Protein AF-A0A7Y3CJ89-F1 (afdb_monomer_lite)

pLDDT: mean 95.0, std 4.96, range [71.75, 98.5]

Structure (mmCIF, N/CA/C/O backbone):
data_AF-A0A7Y3CJ89-F1
#
_entry.id   AF-A0A7Y3CJ89-F1
#
loop_
_atom_site.group_PDB
_atom_site.id
_atom_site.type_symbol
_atom_site.label_atom_id
_atom_site.label_alt_id
_atom_site.label_comp_id
_atom_site.label_asym_id
_atom_site.label_entity_id
_atom_site.label_seq_id
_atom_site.pdbx_PDB_ins_code
_atom_site.Cartn_x
_atom_site.Cartn_y
_atom_site.Cartn_z
_atom_site.occupancy
_atom_site.B_iso_or_equiv
_atom_site.auth_seq_id
_atom_site.auth_comp_id
_atom_site.auth_asym_id
_atom_site.auth_atom_id
_atom_site.pdbx_PDB_model_num
ATOM 1 N N . ILE A 1 1 ? -10.782 4.036 7.697 1.00 95.00 1 ILE A N 1
ATOM 2 C CA . ILE A 1 1 ? -10.689 4.882 6.481 1.00 95.00 1 ILE A CA 1
ATOM 3 C C . ILE A 1 1 ? -9.226 4.953 6.090 1.00 95.00 1 ILE A C 1
ATOM 5 O O . ILE A 1 1 ? -8.397 5.128 6.978 1.00 95.00 1 ILE A O 1
ATOM 9 N N . VAL A 1 2 ? -8.926 4.790 4.805 1.00 97.06 2 VAL A N 1
ATOM 10 C CA . VAL A 1 2 ? -7.567 4.853 4.258 1.00 97.06 2 VAL A CA 1
ATOM 11 C C . VAL A 1 2 ? -7.578 5.888 3.141 1.00 97.06 2 VAL A C 1
ATOM 13 O O . VAL A 1 2 ? -8.469 5.852 2.297 1.00 97.06 2 VAL A O 1
ATOM 16 N N . LEU A 1 3 ? -6.629 6.816 3.174 1.00 98.00 3 LEU A N 1
ATOM 17 C CA . LEU A 1 3 ? -6.378 7.801 2.126 1.00 98.00 3 LEU A CA 1
ATOM 18 C C . LEU A 1 3 ? -4.920 7.649 1.691 1.00 98.00 3 LEU A C 1
ATOM 20 O O . LEU A 1 3 ? -4.049 7.462 2.543 1.00 98.00 3 LEU A O 1
ATOM 24 N N . TYR A 1 4 ? -4.654 7.714 0.393 1.00 97.56 4 TYR A N 1
ATOM 25 C CA . TYR A 1 4 ? -3.312 7.559 -0.163 1.00 97.56 4 TYR A CA 1
ATOM 26 C C . TYR A 1 4 ? -3.159 8.351 -1.464 1.00 97.56 4 TYR A C 1
ATOM 28 O O . TYR A 1 4 ? -4.162 8.679 -2.101 1.00 97.56 4 TYR A O 1
ATOM 36 N N . THR A 1 5 ? -1.915 8.666 -1.830 1.00 97.19 5 THR A N 1
ATOM 37 C CA . THR A 1 5 ? -1.555 9.133 -3.178 1.00 97.19 5 THR A CA 1
ATOM 38 C C . THR A 1 5 ? -1.287 7.944 -4.100 1.00 97.19 5 THR A C 1
ATOM 40 O O . THR A 1 5 ? -0.922 6.858 -3.642 1.00 97.19 5 THR A O 1
ATOM 43 N N . ASP A 1 6 ? -1.480 8.146 -5.398 1.00 96.12 6 ASP A N 1
ATOM 44 C CA . ASP A 1 6 ? -1.204 7.177 -6.466 1.00 96.12 6 ASP A CA 1
ATOM 45 C C . ASP A 1 6 ? 0.250 6.693 -6.488 1.00 96.12 6 ASP A C 1
ATOM 47 O O . ASP A 1 6 ? 0.464 5.524 -6.798 1.00 96.12 6 ASP A O 1
ATOM 51 N N . GLY A 1 7 ? 1.217 7.484 -6.009 1.00 95.50 7 GLY A N 1
ATOM 52 C CA . GLY A 1 7 ? 2.600 7.033 -5.791 1.00 95.50 7 GLY A CA 1
ATOM 53 C C . GLY A 1 7 ? 2.748 5.729 -4.978 1.00 95.50 7 GLY A C 1
ATOM 54 O O . GLY A 1 7 ? 3.755 5.035 -5.105 1.00 95.50 7 GLY A O 1
ATOM 55 N N . ILE A 1 8 ? 1.744 5.339 -4.175 1.00 97.00 8 ILE A N 1
ATOM 56 C CA . ILE A 1 8 ? 1.679 4.018 -3.517 1.00 97.00 8 ILE A CA 1
ATOM 57 C C . ILE A 1 8 ? 1.338 2.901 -4.514 1.00 97.00 8 ILE A C 1
ATOM 59 O O . ILE A 1 8 ? 1.939 1.828 -4.492 1.00 97.00 8 ILE A O 1
ATOM 63 N N . THR A 1 9 ? 0.316 3.109 -5.342 1.00 97.19 9 THR A N 1
ATOM 64 C CA . THR A 1 9 ? -0.213 2.090 -6.257 1.00 97.19 9 THR A CA 1
ATOM 65 C C . THR A 1 9 ? 0.581 1.992 -7.553 1.00 97.19 9 THR A C 1
ATOM 67 O O . THR A 1 9 ? 0.659 0.900 -8.109 1.00 97.19 9 THR A O 1
ATOM 70 N N . GLU A 1 10 ? 1.200 3.087 -7.987 1.00 96.56 10 GLU A N 1
ATOM 71 C CA . GLU A 1 10 ? 2.019 3.185 -9.197 1.00 96.56 10 GLU A CA 1
ATOM 72 C C . GLU A 1 10 ? 3.484 2.784 -8.967 1.00 96.56 10 GLU A C 1
ATOM 74 O O . GLU A 1 10 ? 4.266 2.767 -9.911 1.00 96.56 10 GLU A O 1
ATOM 79 N N . ALA A 1 11 ? 3.882 2.413 -7.743 1.00 95.75 11 ALA A N 1
ATOM 80 C CA . ALA A 1 11 ? 5.210 1.855 -7.488 1.00 95.75 11 ALA A CA 1
ATOM 81 C C . ALA A 1 11 ? 5.457 0.623 -8.381 1.00 95.75 11 ALA A C 1
ATOM 83 O O . ALA A 1 11 ? 4.654 -0.315 -8.390 1.00 95.75 11 ALA A O 1
ATOM 84 N N . VAL A 1 12 ? 6.565 0.618 -9.129 1.00 96.12 12 VAL A N 1
ATOM 85 C CA . VAL A 1 12 ? 6.847 -0.375 -10.181 1.00 96.12 12 VAL A CA 1
ATOM 86 C C . VAL A 1 12 ? 8.010 -1.277 -9.782 1.00 96.12 12 VAL A C 1
ATOM 88 O O . VAL A 1 12 ? 9.093 -0.795 -9.459 1.00 96.12 12 VAL A O 1
ATOM 91 N N . ASN A 1 13 ? 7.826 -2.592 -9.876 1.00 95.62 13 ASN A N 1
ATOM 92 C CA . ASN A 1 13 ? 8.902 -3.557 -9.629 1.00 95.62 13 ASN A CA 1
ATOM 93 C C . ASN A 1 13 ? 9.830 -3.758 -10.850 1.00 95.62 13 ASN A C 1
ATOM 95 O O . ASN A 1 13 ? 9.657 -3.165 -11.913 1.00 95.62 13 ASN A O 1
ATOM 99 N N . GLU A 1 14 ? 10.823 -4.641 -10.726 1.00 94.88 14 GLU A N 1
ATOM 100 C CA . GLU A 1 14 ? 11.775 -4.965 -11.807 1.00 94.88 14 GLU A CA 1
ATOM 101 C C . GLU A 1 14 ? 11.138 -5.590 -13.061 1.00 94.88 14 GLU A C 1
ATOM 103 O O . GLU A 1 14 ? 11.772 -5.659 -14.111 1.00 94.88 14 GLU A O 1
ATOM 108 N N . ARG A 1 15 ? 9.895 -6.074 -12.959 1.00 95.06 15 ARG A N 1
ATOM 109 C CA . ARG A 1 15 ? 9.143 -6.704 -14.054 1.00 95.06 15 ARG A CA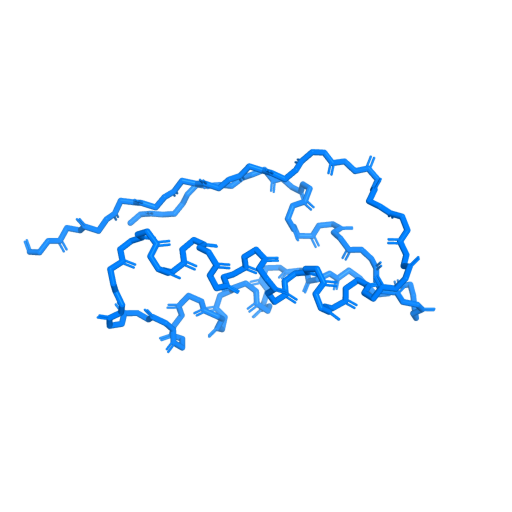 1
ATOM 110 C C . ARG A 1 15 ? 8.187 -5.727 -14.745 1.00 95.06 15 ARG A C 1
ATOM 112 O O . ARG A 1 15 ? 7.314 -6.181 -15.480 1.00 95.06 15 ARG A O 1
ATOM 119 N N . ASP A 1 16 ? 8.337 -4.428 -14.485 1.00 94.06 16 ASP A N 1
ATOM 120 C CA . ASP A 1 16 ? 7.441 -3.366 -14.952 1.00 94.06 16 ASP A CA 1
ATOM 121 C C . ASP A 1 16 ? 5.976 -3.568 -14.506 1.00 94.06 16 ASP A C 1
ATOM 123 O O . ASP A 1 16 ? 5.041 -3.116 -15.163 1.00 94.06 16 ASP A O 1
ATOM 127 N N . GLU A 1 17 ? 5.753 -4.259 -13.380 1.00 96.25 17 GLU A N 1
ATOM 128 C CA . GLU A 1 17 ? 4.421 -4.419 -12.792 1.00 96.25 17 GLU A CA 1
ATOM 129 C C . GLU A 1 17 ? 4.199 -3.366 -11.702 1.00 96.25 17 GLU A C 1
ATOM 131 O O . GLU A 1 17 ? 4.995 -3.258 -10.767 1.00 96.25 17 GLU A O 1
ATOM 136 N N . GLU A 1 18 ? 3.080 -2.649 -11.780 1.00 96.62 18 GLU A N 1
ATOM 137 C CA . GLU A 1 18 ? 2.608 -1.763 -10.713 1.00 96.62 18 GLU A CA 1
ATOM 138 C C . GLU A 1 18 ? 2.191 -2.554 -9.464 1.00 96.62 18 GLU A C 1
ATOM 140 O O . GLU A 1 18 ? 1.698 -3.694 -9.541 1.00 96.62 18 GLU A O 1
ATOM 145 N N . PHE A 1 19 ? 2.346 -1.930 -8.294 1.00 97.25 19 PHE A N 1
ATOM 146 C CA . PHE A 1 19 ? 1.903 -2.477 -7.016 1.00 97.25 19 PHE A CA 1
ATOM 147 C C . PHE A 1 19 ? 0.388 -2.712 -7.029 1.00 97.25 19 PHE A C 1
ATOM 149 O O . PHE A 1 19 ? -0.078 -3.830 -6.767 1.00 97.25 19 PHE A O 1
ATOM 156 N N . GLY A 1 20 ? -0.360 -1.684 -7.429 1.00 97.69 20 GLY A N 1
ATOM 157 C CA . GLY A 1 20 ? -1.789 -1.718 -7.697 1.00 97.69 20 GLY A CA 1
ATOM 158 C C . GLY A 1 20 ? -2.688 -1.843 -6.463 1.00 97.69 20 GLY A C 1
ATOM 159 O O . GLY A 1 20 ? -2.320 -2.357 -5.401 1.00 97.69 20 GLY A O 1
ATOM 160 N N . GLU A 1 21 ? -3.942 -1.427 -6.633 1.00 97.94 21 GLU A N 1
ATOM 161 C CA . GLU A 1 21 ? -4.957 -1.416 -5.569 1.00 97.94 21 GLU A CA 1
ATOM 162 C C . GLU A 1 21 ? -5.244 -2.811 -4.998 1.00 97.94 21 GLU A C 1
ATOM 164 O O . GLU A 1 21 ? -5.460 -2.970 -3.799 1.00 97.94 21 GLU A O 1
ATOM 169 N N . ASN A 1 22 ? -5.186 -3.852 -5.834 1.00 98.06 22 ASN A N 1
ATOM 170 C CA . ASN A 1 22 ? -5.447 -5.228 -5.406 1.00 98.06 22 ASN A CA 1
ATOM 171 C C . ASN A 1 22 ? -4.444 -5.730 -4.358 1.00 98.06 22 ASN A C 1
ATOM 173 O O . ASN A 1 22 ? -4.816 -6.512 -3.479 1.00 98.06 22 ASN A O 1
ATOM 177 N N . ARG A 1 23 ? -3.165 -5.337 -4.451 1.00 98.06 23 ARG A N 1
ATOM 178 C CA . ARG A 1 23 ? -2.167 -5.700 -3.433 1.00 98.06 23 ARG A CA 1
ATOM 179 C C . ARG A 1 23 ? -2.356 -4.853 -2.183 1.00 98.06 23 ARG A C 1
ATOM 181 O O . ARG A 1 23 ? -2.345 -5.412 -1.089 1.00 98.06 23 ARG A O 1
ATOM 188 N N . LEU A 1 24 ? -2.619 -3.555 -2.347 1.00 98.25 24 LEU A N 1
ATOM 189 C CA . LEU A 1 24 ? -2.903 -2.650 -1.234 1.00 98.25 24 LEU A CA 1
ATOM 190 C C . LEU A 1 24 ? -4.093 -3.137 -0.393 1.00 98.25 24 LEU A C 1
ATOM 192 O O . LEU A 1 24 ? -3.964 -3.265 0.822 1.00 98.25 24 LEU A O 1
ATOM 196 N N . ALA A 1 25 ? 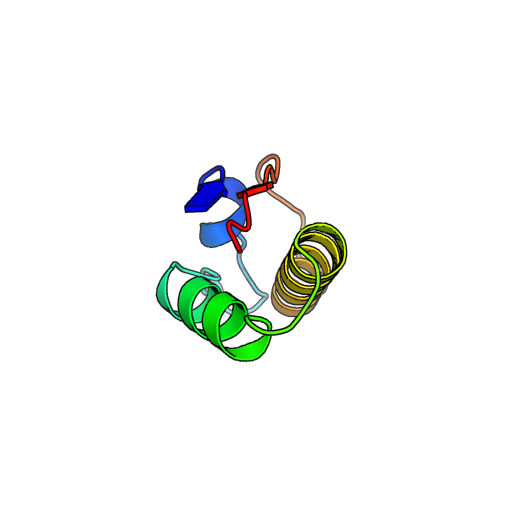-5.209 -3.503 -1.029 1.00 97.94 25 ALA A N 1
ATOM 197 C CA . ALA A 1 25 ? -6.389 -4.044 -0.355 1.00 97.94 25 ALA A CA 1
ATOM 198 C C . ALA A 1 25 ? -6.064 -5.305 0.463 1.00 97.94 25 ALA A C 1
ATOM 200 O O . ALA A 1 25 ? -6.424 -5.399 1.634 1.00 97.94 25 ALA A O 1
ATOM 201 N N . LYS A 1 26 ? -5.292 -6.241 -0.107 1.00 98.50 26 LYS A N 1
ATOM 202 C CA . LYS A 1 26 ? -4.863 -7.455 0.608 1.00 98.50 26 LYS A CA 1
ATOM 203 C C . LYS A 1 26 ? -3.999 -7.147 1.829 1.00 98.50 26 LYS A C 1
ATOM 205 O O . LYS A 1 26 ? -4.095 -7.860 2.824 1.00 98.50 26 LYS A O 1
ATOM 210 N N . LEU A 1 27 ? -3.141 -6.128 1.762 1.00 98.25 27 LEU A N 1
ATOM 211 C CA . LEU A 1 27 ? -2.335 -5.715 2.912 1.00 98.25 27 LEU A CA 1
ATOM 212 C C . LEU A 1 27 ? -3.179 -5.042 3.993 1.00 98.25 27 LEU A C 1
ATOM 214 O O . LEU A 1 27 ? -2.977 -5.323 5.173 1.00 98.25 27 LEU A O 1
ATOM 218 N N . LEU A 1 28 ? -4.140 -4.204 3.602 1.00 97.25 28 LEU A N 1
ATOM 219 C CA . LEU A 1 28 ? -5.084 -3.588 4.533 1.00 97.25 28 LEU A CA 1
ATOM 220 C C . LEU A 1 28 ? -5.872 -4.650 5.310 1.00 97.25 28 LEU A C 1
ATOM 222 O O . LEU A 1 28 ? -5.958 -4.558 6.534 1.00 97.25 28 LEU A O 1
ATOM 226 N N . ASP A 1 29 ? -6.350 -5.694 4.626 1.00 97.25 29 ASP A N 1
ATOM 227 C CA . ASP A 1 29 ? -7.022 -6.831 5.264 1.00 97.25 29 ASP A CA 1
ATOM 228 C C . ASP A 1 29 ? -6.065 -7.627 6.164 1.00 97.25 29 ASP A C 1
ATOM 230 O O . ASP A 1 29 ? -6.376 -7.920 7.318 1.00 97.25 29 ASP A O 1
ATOM 234 N N . LYS A 1 30 ? -4.862 -7.943 5.667 1.00 98.12 30 LYS A N 1
ATOM 235 C CA . LYS A 1 30 ? -3.834 -8.697 6.405 1.00 98.12 30 LYS A CA 1
ATOM 236 C C . LYS A 1 30 ? -3.419 -8.010 7.709 1.00 98.12 30 LYS A C 1
ATOM 238 O O . LYS A 1 30 ? -3.096 -8.691 8.681 1.00 98.12 30 LYS A O 1
ATOM 243 N N . TYR A 1 31 ? -3.384 -6.681 7.728 1.00 97.56 31 TYR A N 1
ATOM 244 C CA . TYR A 1 31 ? -2.935 -5.888 8.873 1.00 97.56 31 TYR A CA 1
ATOM 245 C C . TYR A 1 31 ? -4.084 -5.263 9.668 1.00 97.56 31 TYR A C 1
ATOM 247 O O . TYR A 1 31 ? -3.818 -4.466 10.568 1.00 97.56 31 TYR A O 1
ATOM 255 N N . ALA A 1 32 ? -5.341 -5.623 9.381 1.00 95.31 32 ALA A N 1
ATOM 256 C CA . ALA A 1 32 ? -6.540 -4.990 9.935 1.00 95.31 32 ALA A CA 1
ATOM 257 C C . ALA A 1 32 ? -6.543 -4.879 11.470 1.00 95.31 32 ALA A C 1
ATOM 259 O O . ALA A 1 32 ? -7.019 -3.879 12.014 1.00 95.31 32 ALA A O 1
ATOM 260 N N . ASP A 1 33 ? -5.960 -5.853 12.173 1.00 96.00 33 ASP A N 1
ATOM 261 C CA . ASP A 1 33 ? -5.906 -5.903 13.640 1.00 96.00 33 ASP A CA 1
ATOM 262 C C . ASP A 1 33 ? -4.828 -5.001 14.264 1.00 96.00 33 ASP A C 1
ATOM 264 O O . ASP A 1 33 ? -4.857 -4.732 15.465 1.00 96.00 33 ASP A O 1
ATOM 268 N N . MET A 1 34 ? -3.899 -4.468 13.469 1.00 96.81 34 MET A N 1
ATOM 269 C CA . MET A 1 34 ? -2.829 -3.598 13.959 1.00 96.81 34 MET A CA 1
ATOM 270 C C . MET A 1 34 ? -3.340 -2.200 14.346 1.00 96.81 34 MET A C 1
ATOM 272 O O . MET A 1 34 ? -4.461 -1.790 14.020 1.00 96.81 34 MET A O 1
ATOM 276 N N . SER A 1 35 ? -2.502 -1.434 15.053 1.00 97.50 35 SER A N 1
ATOM 277 C CA . SER A 1 35 ? -2.714 0.009 15.195 1.00 97.50 35 SER A CA 1
ATOM 278 C C . SER A 1 35 ? -2.590 0.692 13.828 1.00 97.50 35 SER A C 1
ATOM 280 O O . SER A 1 35 ? -1.881 0.202 12.949 1.00 97.50 35 SER A O 1
ATOM 282 N N . ALA A 1 36 ? -3.250 1.841 13.649 1.00 97.00 36 ALA A N 1
ATOM 283 C CA . ALA A 1 36 ? -3.168 2.601 12.398 1.00 97.00 36 ALA A CA 1
ATOM 284 C C . ALA A 1 36 ? -1.716 2.955 12.028 1.00 97.00 36 ALA A C 1
ATOM 286 O O . ALA A 1 36 ? -1.329 2.822 10.872 1.00 97.00 36 ALA A O 1
ATOM 287 N N . GLN A 1 37 ? -0.897 3.323 13.020 1.00 96.94 37 GLN A N 1
ATOM 288 C CA . GLN A 1 37 ? 0.522 3.612 12.816 1.00 96.94 37 GLN A CA 1
ATOM 289 C C . GLN A 1 37 ? 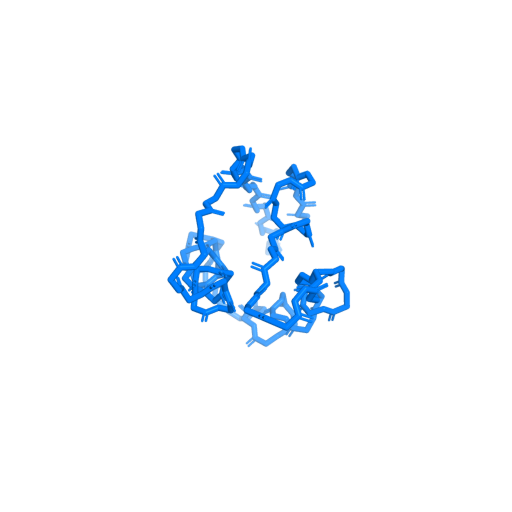1.294 2.383 12.314 1.00 96.94 37 GLN A C 1
ATOM 291 O O . GLN A 1 37 ? 1.955 2.462 11.282 1.00 96.94 37 GLN A O 1
ATOM 296 N N . ASN A 1 38 ? 1.170 1.238 12.994 1.00 97.94 38 ASN A N 1
ATOM 297 C CA . ASN A 1 38 ? 1.883 0.021 12.596 1.00 97.94 38 ASN A CA 1
ATOM 298 C C . ASN A 1 38 ? 1.427 -0.469 11.2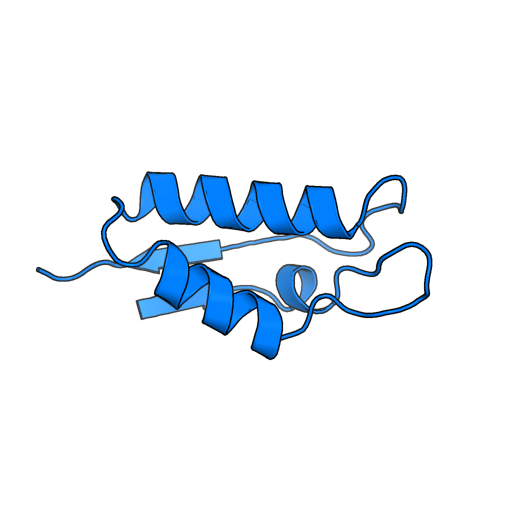16 1.00 97.94 38 ASN A C 1
ATOM 300 O O . ASN A 1 38 ? 2.234 -0.988 10.449 1.00 97.94 38 ASN A O 1
ATOM 304 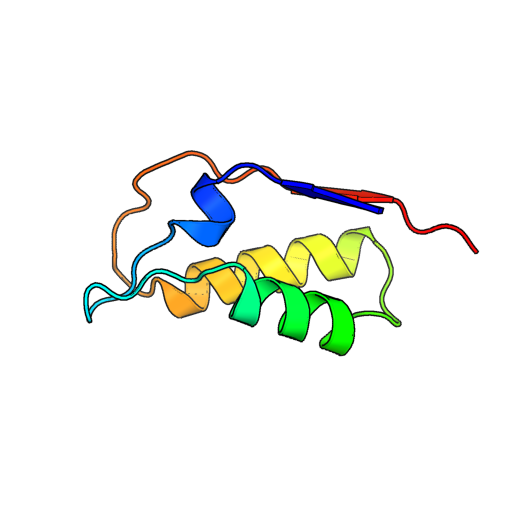N N . MET A 1 39 ? 0.143 -0.293 10.893 1.00 97.56 39 MET A N 1
ATOM 305 C CA . MET A 1 39 ? -0.399 -0.602 9.573 1.00 97.56 39 MET A CA 1
ATOM 306 C C . MET A 1 39 ? 0.232 0.285 8.490 1.00 97.56 39 MET A C 1
ATOM 308 O O . MET A 1 39 ? 0.699 -0.257 7.491 1.00 97.56 39 MET A O 1
ATOM 312 N N . CYS A 1 40 ? 0.316 1.608 8.694 1.00 97.44 40 CYS A N 1
ATOM 313 C CA . CYS A 1 40 ? 1.016 2.508 7.767 1.00 97.44 40 CYS A CA 1
ATOM 314 C C . CYS A 1 40 ? 2.470 2.066 7.552 1.00 97.44 40 CYS A C 1
ATOM 316 O O . CYS A 1 40 ? 2.896 1.883 6.415 1.00 97.44 40 CYS A O 1
ATOM 318 N N . GLU A 1 41 ? 3.220 1.852 8.637 1.00 97.38 41 GLU A N 1
ATOM 319 C CA . GLU A 1 41 ? 4.631 1.450 8.567 1.00 97.38 41 GLU A CA 1
ATOM 320 C C . GLU A 1 41 ? 4.809 0.134 7.798 1.00 97.38 41 GLU A C 1
ATOM 322 O O . GLU A 1 41 ? 5.717 0.015 6.974 1.00 97.38 41 GLU A O 1
ATOM 327 N N . LYS A 1 42 ? 3.926 -0.847 8.024 1.00 98.12 42 LYS A N 1
ATOM 328 C CA . LYS A 1 42 ? 3.988 -2.140 7.336 1.00 98.12 42 LYS A CA 1
ATOM 329 C C . LYS A 1 42 ? 3.658 -2.048 5.857 1.00 98.12 42 LYS A C 1
ATOM 331 O O . LYS A 1 42 ? 4.350 -2.672 5.060 1.00 98.12 42 LYS A O 1
ATOM 336 N N . ILE A 1 43 ? 2.650 -1.268 5.484 1.00 97.88 43 ILE A N 1
ATOM 337 C CA . ILE A 1 43 ? 2.277 -1.115 4.075 1.00 97.88 43 ILE A CA 1
ATOM 338 C C . ILE A 1 43 ? 3.391 -0.417 3.301 1.00 97.88 43 ILE A C 1
ATOM 340 O O . ILE A 1 43 ? 3.783 -0.909 2.249 1.00 97.88 43 ILE A O 1
ATOM 344 N N . ILE A 1 44 ? 3.956 0.664 3.843 1.00 96.19 44 ILE A N 1
ATOM 345 C CA . ILE A 1 44 ? 5.076 1.368 3.206 1.00 96.19 44 ILE A CA 1
ATOM 346 C C . ILE A 1 44 ? 6.289 0.439 3.043 1.00 96.19 44 ILE A C 1
ATOM 348 O O . ILE A 1 44 ? 6.893 0.401 1.975 1.00 96.19 44 ILE A O 1
ATOM 352 N N . GLN A 1 45 ? 6.615 -0.364 4.063 1.00 96.88 45 GLN A N 1
ATOM 353 C CA . GLN A 1 45 ? 7.675 -1.378 3.962 1.00 96.88 45 GLN A CA 1
ATOM 354 C C . GLN A 1 45 ? 7.403 -2.404 2.856 1.00 96.88 45 GLN A C 1
ATOM 356 O O . GLN A 1 45 ? 8.320 -2.746 2.115 1.00 96.88 45 GLN A O 1
ATOM 361 N N . ASP A 1 46 ? 6.166 -2.887 2.735 1.00 97.81 46 ASP A N 1
ATOM 362 C CA . ASP A 1 46 ? 5.796 -3.860 1.706 1.00 97.81 46 ASP A CA 1
ATOM 363 C C . ASP A 1 46 ? 5.830 -3.252 0.291 1.00 97.81 46 ASP A C 1
ATOM 365 O O . ASP A 1 46 ? 6.201 -3.951 -0.652 1.00 97.81 46 ASP A O 1
ATOM 369 N N . VAL A 1 47 ? 5.497 -1.963 0.129 1.00 96.69 47 VAL A N 1
ATOM 370 C CA . V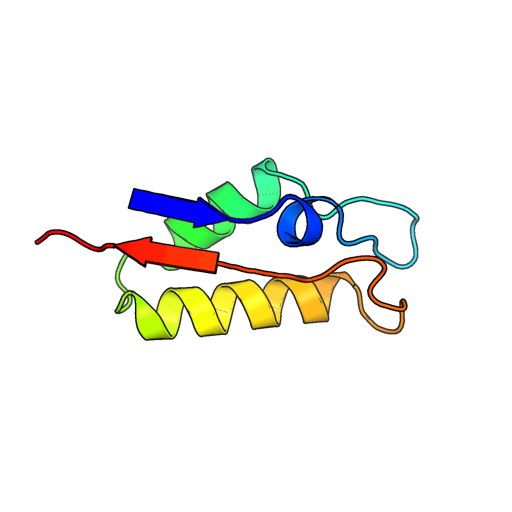AL A 1 47 ? 5.635 -1.256 -1.159 1.00 96.69 47 VAL A CA 1
ATOM 371 C C . VAL A 1 47 ? 7.108 -1.121 -1.547 1.00 96.69 47 VAL A C 1
ATOM 373 O O . VAL A 1 47 ? 7.478 -1.511 -2.653 1.00 96.69 47 VAL A O 1
ATOM 376 N N . TYR A 1 48 ? 7.974 -0.686 -0.625 1.00 95.06 48 TYR A N 1
ATOM 377 C CA . TYR A 1 48 ? 9.421 -0.646 -0.873 1.00 95.06 48 TYR A CA 1
ATOM 378 C C . TYR A 1 48 ? 9.993 -2.030 -1.199 1.00 95.06 48 TYR A C 1
ATOM 380 O O . TYR A 1 48 ? 10.782 -2.177 -2.128 1.00 95.06 48 TYR A O 1
ATOM 388 N N . ALA A 1 49 ? 9.572 -3.066 -0.470 1.00 96.19 49 ALA A N 1
ATOM 389 C CA . ALA A 1 49 ? 10.015 -4.432 -0.729 1.00 96.19 49 ALA A CA 1
ATOM 390 C C . ALA A 1 49 ? 9.554 -4.949 -2.102 1.00 96.19 49 ALA A C 1
ATOM 392 O O . ALA A 1 49 ? 10.276 -5.712 -2.739 1.00 96.19 49 ALA A O 1
ATOM 393 N N . PHE A 1 50 ? 8.367 -4.545 -2.564 1.00 96.25 50 PHE A N 1
ATOM 394 C CA . PHE A 1 50 ? 7.878 -4.876 -3.901 1.00 96.25 50 PHE A CA 1
ATOM 395 C C . PHE A 1 50 ? 8.680 -4.175 -5.001 1.00 96.25 50 PHE A C 1
ATOM 397 O O . PHE A 1 50 ? 8.983 -4.798 -6.017 1.00 96.25 50 PHE A O 1
ATOM 404 N N . GLN A 1 51 ? 9.023 -2.903 -4.794 1.00 94.31 51 GLN A N 1
ATOM 405 C CA . GLN A 1 51 ? 9.804 -2.106 -5.738 1.00 94.31 51 GLN A CA 1
ATOM 406 C C . GLN A 1 51 ? 11.259 -2.594 -5.864 1.00 94.31 51 GLN A C 1
ATOM 408 O O . GLN A 1 51 ? 11.853 -2.475 -6.937 1.00 94.31 51 GLN A O 1
ATOM 413 N N . ALA A 1 52 ? 11.805 -3.204 -4.805 1.00 92.12 52 ALA A N 1
ATOM 414 C CA . ALA A 1 52 ? 13.189 -3.674 -4.734 1.00 92.12 52 ALA A CA 1
ATOM 415 C C . ALA A 1 52 ? 14.185 -2.532 -5.020 1.00 92.12 52 ALA A C 1
ATOM 417 O O . ALA A 1 52 ? 14.107 -1.489 -4.374 1.00 92.12 52 ALA A O 1
ATOM 418 N N . ASP A 1 53 ? 15.102 -2.710 -5.974 1.00 89.88 53 ASP A N 1
ATOM 419 C CA . ASP A 1 53 ? 16.135 -1.720 -6.308 1.00 89.88 53 ASP A CA 1
ATOM 420 C C . ASP A 1 53 ? 15.664 -0.663 -7.330 1.00 89.88 53 ASP A C 1
ATOM 422 O O . ASP A 1 53 ? 16.457 0.165 -7.785 1.00 89.88 53 ASP A O 1
ATOM 426 N N . ARG A 1 54 ? 14.382 -0.670 -7.728 1.00 88.56 54 ARG A N 1
ATOM 427 C CA . ARG A 1 54 ? 13.839 0.354 -8.634 1.00 88.56 54 ARG A CA 1
ATOM 428 C C . ARG A 1 54 ? 13.746 1.700 -7.927 1.00 88.56 54 ARG A C 1
ATOM 430 O O . ARG A 1 54 ? 13.379 1.790 -6.755 1.00 88.56 54 ARG A O 1
ATOM 437 N N . GLU A 1 55 ? 14.061 2.762 -8.661 1.00 83.88 55 GLU A N 1
ATOM 438 C CA . GLU A 1 55 ? 13.891 4.120 -8.158 1.00 83.88 55 GLU A CA 1
ATOM 439 C C . GLU A 1 55 ? 12.408 4.443 -7.975 1.00 83.88 55 GLU A C 1
ATOM 441 O O . GLU A 1 55 ? 11.558 4.057 -8.779 1.00 83.88 55 GLU A O 1
ATOM 446 N N . GLN A 1 56 ? 12.112 5.160 -6.895 1.00 81.12 56 GLN A N 1
ATOM 447 C CA . GLN A 1 56 ? 10.784 5.699 -6.657 1.00 81.12 56 GLN A CA 1
ATOM 448 C C . GLN A 1 56 ? 10.533 6.820 -7.668 1.00 81.12 56 GLN A C 1
ATOM 450 O O . GLN A 1 56 ? 11.322 7.761 -7.748 1.00 81.12 56 GLN A O 1
ATOM 455 N N . PHE A 1 57 ? 9.433 6.728 -8.413 1.00 76.62 57 PHE A N 1
ATOM 456 C CA . PHE A 1 57 ? 9.085 7.732 -9.420 1.00 76.62 57 PHE A CA 1
ATOM 457 C C . PHE A 1 57 ? 8.278 8.908 -8.853 1.00 76.62 57 PHE A C 1
ATOM 459 O O . PHE A 1 57 ? 8.399 10.012 -9.379 1.00 76.62 57 PHE A O 1
ATOM 466 N N . ASP A 1 58 ? 7.493 8.685 -7.792 1.00 84.62 58 ASP A N 1
ATOM 467 C CA . ASP A 1 58 ? 6.618 9.698 -7.186 1.00 84.62 58 ASP A CA 1
ATOM 468 C C . ASP A 1 58 ? 6.519 9.574 -5.653 1.00 84.62 58 ASP A C 1
ATOM 470 O O . ASP A 1 58 ? 6.804 8.518 -5.075 1.00 84.62 58 ASP A O 1
ATOM 474 N N . ASP A 1 59 ? 6.102 10.651 -4.990 1.00 90.75 59 ASP A N 1
ATOM 475 C CA . ASP A 1 59 ? 5.989 10.737 -3.537 1.00 90.75 59 ASP A CA 1
ATOM 476 C C . ASP A 1 59 ? 4.864 9.839 -2.984 1.00 90.75 59 ASP A C 1
ATOM 478 O O . ASP A 1 59 ? 3.687 9.911 -3.350 1.00 90.75 59 ASP A O 1
ATOM 482 N N . MET A 1 60 ? 5.215 9.013 -1.997 1.00 93.88 60 MET A N 1
ATOM 483 C CA . MET A 1 60 ? 4.274 8.135 -1.302 1.00 93.88 60 MET A CA 1
ATOM 484 C C . MET A 1 60 ? 3.713 8.806 -0.051 1.00 93.88 60 MET A C 1
ATOM 486 O O . MET A 1 60 ? 4.435 9.038 0.919 1.00 93.88 60 MET A O 1
ATOM 490 N N . THR A 1 61 ? 2.402 9.050 -0.026 1.00 95.19 61 THR A N 1
ATOM 491 C CA . THR A 1 61 ? 1.692 9.540 1.164 1.00 95.19 61 THR A CA 1
ATOM 492 C C . THR A 1 61 ? 0.550 8.599 1.532 1.00 95.19 61 THR A C 1
ATOM 494 O O . THR A 1 61 ? -0.239 8.200 0.678 1.00 95.19 61 THR A O 1
ATOM 497 N N . MET A 1 62 ? 0.424 8.270 2.822 1.00 96.88 62 MET A N 1
ATOM 498 C CA . MET A 1 62 ? -0.660 7.439 3.348 1.00 96.88 62 MET A CA 1
ATOM 499 C C . MET A 1 62 ? -1.178 7.968 4.686 1.00 96.88 62 MET A C 1
ATOM 501 O O . MET A 1 62 ? -0.409 8.323 5.578 1.00 96.88 62 MET A O 1
ATOM 505 N N . PHE A 1 63 ? -2.500 7.968 4.843 1.00 97.69 63 PHE A N 1
ATOM 506 C CA . PHE A 1 63 ? -3.197 8.320 6.073 1.00 97.69 63 PHE A CA 1
ATOM 507 C C . PHE A 1 63 ? -4.232 7.249 6.418 1.00 97.69 63 PHE A C 1
ATOM 509 O O . PHE A 1 63 ? -5.108 6.923 5.614 1.00 97.69 63 PHE A O 1
ATOM 516 N N . ILE A 1 64 ? -4.160 6.727 7.643 1.00 97.19 64 ILE A N 1
ATOM 517 C CA . ILE A 1 64 ? -5.083 5.706 8.140 1.00 97.19 64 ILE A CA 1
ATOM 518 C C . ILE A 1 64 ? -5.780 6.224 9.391 1.00 97.19 64 ILE A C 1
ATOM 520 O O . ILE A 1 64 ? -5.151 6.523 10.404 1.00 97.19 64 ILE A O 1
ATOM 524 N N . LEU A 1 65 ? -7.110 6.266 9.328 1.00 96.56 65 LEU A N 1
ATOM 525 C CA . LEU A 1 65 ? -7.976 6.491 10.478 1.00 96.56 65 LEU A CA 1
ATOM 526 C C . LEU A 1 65 ? -8.661 5.178 10.849 1.00 96.56 65 LEU A C 1
ATOM 528 O O . LEU A 1 65 ? -9.496 4.666 10.091 1.00 96.56 65 LEU A O 1
ATOM 532 N N . LYS A 1 66 ? -8.335 4.662 12.034 1.00 94.00 66 LYS A N 1
ATOM 533 C CA . LYS A 1 66 ? -9.005 3.510 12.638 1.00 94.00 66 LYS A CA 1
ATOM 534 C C . LYS A 1 66 ? -10.043 4.006 13.642 1.00 94.00 66 LYS A C 1
ATOM 536 O O . LYS A 1 66 ? -9.715 4.791 14.528 1.00 94.00 66 LYS A O 1
ATOM 541 N N . VAL A 1 67 ? -11.287 3.573 13.462 1.00 90.38 67 VAL A N 1
ATOM 542 C CA . VAL A 1 67 ? -12.401 3.861 14.371 1.00 90.38 67 VAL A CA 1
ATOM 543 C C . VAL A 1 67 ? -12.722 2.561 15.090 1.00 90.38 67 VAL A C 1
ATOM 545 O O . VAL A 1 67 ? -12.868 1.531 14.432 1.00 90.38 67 VAL A O 1
ATOM 548 N N . ASN A 1 68 ? -12.758 2.624 16.416 1.00 71.75 68 ASN A N 1
ATOM 549 C CA . ASN A 1 68 ? -13.111 1.504 17.283 1.00 71.75 68 ASN A CA 1
ATOM 550 C C . ASN A 1 68 ? -14.603 1.529 17.607 1.00 71.75 68 ASN A C 1
ATOM 552 O O . ASN A 1 68 ? -15.146 2.652 17.722 1.00 71.75 68 ASN A O 1
#

Secondary structure (DSSP, 8-state):
-EEE-GGGTS-B-TTS-B-HHHHHHHHHHHTTTS-HHHHHHHHHHHHHHHHTTSPP-S---EEE----

Foldseek 3Di:
DKDKDCLLQQQAAPVRDTCHPVVVVVLCVVCVPPDQVVSVVVSVVVSCVRRDPPDRPDDIDMDDDDDD

Radius of gyration: 11.77 Å; chains: 1; bounding box: 29×19×32 Å

Sequence (68 aa):
IVLYTDGITEAVNERDEEFGENRLAKLLDKYADMSAQNMCEKIIQDVYAFQADREQFDDMTMFILKVN